Protein AF-A0A7W1SU83-F1 (afdb_monomer)

pLDDT: mean 82.48, std 16.01, range [38.28, 95.75]

Structure (mmCIF, N/CA/C/O backbone):
data_AF-A0A7W1SU83-F1
#
_entry.id   AF-A0A7W1SU83-F1
#
loop_
_atom_site.group_PDB
_atom_site.id
_atom_site.type_symbol
_atom_site.label_atom_id
_atom_site.label_alt_id
_atom_site.label_comp_id
_atom_site.label_asym_id
_atom_site.label_entity_id
_atom_site.label_seq_id
_atom_site.pdbx_PDB_ins_code
_atom_site.Cartn_x
_atom_site.Cartn_y
_atom_site.Cartn_z
_atom_site.occupancy
_atom_site.B_iso_or_equiv
_atom_site.auth_seq_id
_atom_site.auth_comp_id
_atom_site.auth_asym_id
_atom_site.auth_atom_id
_atom_site.pdbx_PDB_model_num
ATOM 1 N N . MET A 1 1 ? 31.192 -4.596 -8.894 1.00 39.25 1 MET A N 1
ATOM 2 C CA . MET A 1 1 ? 30.057 -5.346 -8.310 1.00 39.25 1 MET A CA 1
ATOM 3 C C . MET A 1 1 ? 28.798 -4.466 -8.319 1.00 39.25 1 MET A C 1
ATOM 5 O O . MET A 1 1 ? 28.489 -3.828 -7.326 1.00 39.25 1 MET A O 1
ATOM 9 N N . ARG A 1 2 ? 28.138 -4.323 -9.481 1.00 38.28 2 ARG A N 1
ATOM 10 C CA . ARG A 1 2 ? 26.952 -3.457 -9.710 1.00 38.28 2 ARG A CA 1
ATOM 11 C C . ARG A 1 2 ? 25.994 -4.129 -10.714 1.00 38.28 2 ARG A C 1
ATOM 13 O O . ARG A 1 2 ? 25.732 -3.582 -11.776 1.00 38.28 2 ARG A O 1
ATOM 20 N N . ALA A 1 3 ? 25.559 -5.359 -10.432 1.00 38.62 3 ALA A N 1
ATOM 21 C CA . ALA A 1 3 ? 24.818 -6.178 -11.404 1.00 38.62 3 ALA A CA 1
ATOM 22 C C . ALA A 1 3 ? 23.355 -6.490 -11.026 1.00 38.62 3 ALA A C 1
ATOM 24 O O . ALA A 1 3 ? 22.645 -7.054 -11.847 1.00 38.62 3 ALA A O 1
ATOM 25 N N . HIS A 1 4 ? 22.865 -6.088 -9.847 1.00 50.66 4 HIS A N 1
ATOM 26 C CA . HIS A 1 4 ? 21.501 -6.443 -9.413 1.00 50.66 4 HIS A CA 1
ATOM 27 C C . HIS A 1 4 ? 20.411 -5.413 -9.760 1.00 50.66 4 HIS A C 1
ATOM 29 O O . HIS A 1 4 ? 19.232 -5.736 -9.699 1.00 50.66 4 HIS A O 1
ATOM 35 N N . LEU A 1 5 ? 20.767 -4.184 -10.155 1.00 47.25 5 LEU A N 1
ATOM 36 C CA . LEU A 1 5 ? 19.779 -3.100 -10.293 1.00 47.25 5 LEU A CA 1
ATOM 37 C C . LEU A 1 5 ? 19.078 -3.030 -11.660 1.00 47.25 5 LEU A C 1
ATOM 39 O O . LEU A 1 5 ? 18.058 -2.358 -11.760 1.00 47.25 5 LEU A O 1
ATOM 43 N N . ARG A 1 6 ? 19.573 -3.722 -12.699 1.00 38.97 6 ARG A N 1
ATOM 44 C CA . ARG A 1 6 ? 18.973 -3.648 -14.047 1.00 38.97 6 ARG A CA 1
ATOM 45 C C . ARG A 1 6 ? 17.773 -4.583 -14.215 1.00 38.97 6 ARG A C 1
ATOM 47 O O . ARG A 1 6 ? 16.796 -4.203 -14.838 1.00 38.97 6 ARG A O 1
ATOM 54 N N . THR A 1 7 ? 17.806 -5.764 -13.600 1.00 44.25 7 THR A N 1
ATOM 55 C CA . THR A 1 7 ? 16.733 -6.764 -13.725 1.00 44.25 7 THR A CA 1
ATOM 56 C C . THR A 1 7 ? 15.475 -6.372 -12.946 1.00 44.25 7 THR A C 1
ATOM 58 O O . THR A 1 7 ? 14.367 -6.632 -13.398 1.00 44.25 7 THR A O 1
ATOM 61 N N . ALA A 1 8 ? 15.627 -5.684 -11.808 1.00 46.41 8 ALA A N 1
ATOM 62 C CA . ALA A 1 8 ? 14.494 -5.228 -11.002 1.00 46.41 8 ALA A CA 1
ATOM 63 C C . ALA A 1 8 ? 13.658 -4.136 -11.701 1.00 46.41 8 ALA A C 1
ATOM 65 O O . ALA A 1 8 ? 12.449 -4.064 -11.493 1.00 46.41 8 ALA A O 1
ATOM 66 N N . GLN A 1 9 ? 14.275 -3.299 -12.547 1.00 44.12 9 GLN A N 1
ATOM 67 C CA . GLN A 1 9 ? 13.556 -2.243 -13.271 1.00 44.12 9 GLN A CA 1
ATOM 68 C C . GLN A 1 9 ? 12.619 -2.808 -14.352 1.00 44.12 9 GLN A C 1
ATOM 70 O O . GLN A 1 9 ? 11.515 -2.291 -14.512 1.00 44.12 9 GLN A O 1
ATOM 75 N N . ASP A 1 10 ? 13.013 -3.892 -15.028 1.00 51.97 10 ASP A N 1
ATOM 76 C CA . ASP A 1 10 ? 12.234 -4.480 -16.128 1.00 51.97 10 ASP A CA 1
ATOM 77 C C . ASP A 1 10 ? 11.024 -5.294 -15.641 1.00 51.97 10 ASP A C 1
ATOM 79 O O . ASP A 1 10 ? 9.968 -5.274 -16.270 1.00 51.97 10 ASP A O 1
ATOM 83 N N . VAL A 1 11 ? 11.125 -5.962 -14.486 1.00 57.38 11 VAL A N 1
ATOM 84 C CA . VAL A 1 11 ? 10.003 -6.738 -13.920 1.00 57.38 11 VAL A CA 1
ATOM 85 C C . VAL A 1 11 ? 8.942 -5.810 -13.312 1.00 57.38 11 VAL A C 1
ATOM 87 O O . VAL A 1 11 ? 7.737 -6.031 -13.454 1.00 57.38 11 VAL A O 1
ATOM 90 N N . VAL A 1 12 ? 9.381 -4.721 -12.679 1.00 60.34 12 VAL A N 1
ATOM 91 C CA . VAL A 1 12 ? 8.492 -3.743 -12.042 1.00 60.34 12 VAL A CA 1
ATOM 92 C C . VAL A 1 12 ? 7.863 -2.774 -13.060 1.00 60.34 12 VAL A C 1
ATOM 94 O O . VAL A 1 12 ? 6.847 -2.149 -12.766 1.00 60.34 12 VAL A O 1
ATOM 97 N N . GLY A 1 13 ? 8.385 -2.695 -14.289 1.00 62.00 13 GLY A N 1
ATOM 98 C CA . GLY A 1 13 ? 7.794 -1.901 -15.374 1.00 62.00 13 GLY A CA 1
ATOM 99 C C . GLY A 1 13 ? 6.371 -2.324 -15.770 1.00 62.00 13 GLY A C 1
ATOM 100 O O . GLY A 1 13 ? 5.619 -1.507 -16.291 1.00 62.00 13 GLY A O 1
ATOM 101 N N . GLY A 1 14 ? 5.973 -3.570 -15.480 1.00 75.62 14 GLY A N 1
ATOM 102 C CA . GLY A 1 14 ? 4.615 -4.081 -15.711 1.00 75.62 14 GLY A CA 1
ATOM 103 C C . GLY A 1 14 ? 3.650 -3.918 -14.529 1.00 75.62 14 GLY A C 1
ATOM 104 O O . GLY A 1 14 ? 2.552 -4.475 -14.566 1.00 75.62 14 GLY A O 1
ATOM 105 N N . LEU A 1 15 ? 4.053 -3.238 -13.451 1.00 82.75 15 LEU A N 1
ATOM 106 C CA . LEU A 1 15 ? 3.161 -2.879 -12.347 1.00 82.75 15 LEU A CA 1
ATOM 107 C C . LEU A 1 15 ? 2.515 -1.507 -12.600 1.00 82.75 15 LEU A C 1
ATOM 109 O O . LEU A 1 15 ? 3.208 -0.588 -13.043 1.00 82.75 15 LEU A O 1
ATOM 113 N N . PRO A 1 16 ? 1.233 -1.320 -12.238 1.00 83.00 16 PRO A N 1
ATOM 114 C CA . PRO A 1 16 ? 0.645 0.013 -12.151 1.00 83.00 16 PRO A CA 1
ATOM 115 C C . PRO A 1 16 ? 1.484 0.894 -11.210 1.00 83.00 16 PRO A C 1
ATOM 117 O O . PRO A 1 16 ? 1.890 0.444 -10.136 1.00 83.00 16 PRO A O 1
ATOM 120 N N . GLY A 1 17 ? 1.817 2.115 -11.631 1.00 84.38 17 GLY A N 1
ATOM 121 C CA . GLY A 1 17 ? 2.725 3.008 -10.902 1.00 84.38 17 GLY A CA 1
ATOM 122 C C . GLY A 1 17 ? 4.215 2.628 -10.947 1.00 84.38 17 GLY A C 1
ATOM 123 O O . GLY A 1 17 ? 5.037 3.280 -10.289 1.00 84.38 17 GLY A O 1
ATOM 124 N N . GLY A 1 18 ? 4.591 1.580 -11.690 1.00 87.88 18 GLY A N 1
ATOM 125 C CA . GLY A 1 18 ? 5.972 1.143 -11.890 1.00 87.88 18 GLY A CA 1
ATOM 126 C C . GLY A 1 18 ? 6.745 0.945 -10.573 1.00 87.88 18 GLY A C 1
ATOM 127 O O . GLY A 1 18 ? 6.197 0.410 -9.603 1.00 87.88 18 GLY A O 1
ATOM 128 N N . PRO A 1 19 ? 8.011 1.406 -10.482 1.00 88.12 19 PRO A N 1
ATOM 129 C CA . PRO A 1 19 ? 8.836 1.275 -9.274 1.00 88.12 19 PRO A CA 1
ATOM 130 C C . PRO A 1 19 ? 8.198 1.823 -7.998 1.00 88.12 19 PRO A C 1
ATOM 132 O O . PRO A 1 19 ? 8.401 1.271 -6.918 1.00 88.12 19 PRO A O 1
ATOM 135 N N . ARG A 1 20 ? 7.397 2.888 -8.112 1.00 89.88 20 ARG A N 1
ATOM 136 C CA . ARG A 1 20 ? 6.696 3.471 -6.962 1.00 89.88 20 ARG A CA 1
ATOM 137 C C . ARG A 1 20 ? 5.493 2.631 -6.546 1.00 89.88 20 ARG A C 1
ATOM 139 O O . ARG A 1 20 ? 5.271 2.461 -5.353 1.00 89.88 20 ARG A O 1
ATOM 146 N N . GLY A 1 21 ? 4.765 2.059 -7.503 1.00 90.44 21 GLY A N 1
ATOM 147 C CA . GLY A 1 21 ? 3.684 1.111 -7.223 1.00 90.44 21 GLY A CA 1
ATOM 148 C C . GLY A 1 21 ? 4.182 -0.112 -6.450 1.00 90.44 21 GLY A C 1
ATOM 149 O O . GLY A 1 21 ? 3.583 -0.501 -5.449 1.00 90.44 21 GLY A O 1
ATOM 150 N N . TYR A 1 22 ? 5.344 -0.650 -6.833 1.00 91.31 22 TYR A N 1
ATOM 151 C CA . TYR A 1 22 ? 6.004 -1.721 -6.081 1.00 91.31 22 TYR A CA 1
ATOM 152 C C . TYR A 1 22 ? 6.334 -1.317 -4.636 1.00 91.31 22 TYR A C 1
ATOM 154 O O . TYR A 1 22 ? 6.005 -2.045 -3.701 1.00 91.31 22 TYR A O 1
ATOM 162 N N . GLN A 1 23 ? 6.918 -0.131 -4.427 1.00 91.06 23 GLN A N 1
ATOM 163 C CA . GLN A 1 23 ? 7.223 0.374 -3.081 1.00 91.06 23 GLN A CA 1
ATOM 164 C C . GLN A 1 23 ? 5.969 0.497 -2.203 1.00 91.06 23 GLN A C 1
ATOM 166 O O . GLN A 1 23 ? 6.015 0.164 -1.018 1.00 91.06 23 GLN A O 1
ATOM 171 N N . VAL A 1 24 ? 4.844 0.929 -2.780 1.00 92.12 24 VAL A N 1
ATOM 172 C CA . VAL A 1 24 ? 3.553 1.000 -2.079 1.00 92.12 24 VAL A CA 1
ATOM 173 C C . VAL A 1 24 ? 3.058 -0.392 -1.679 1.00 92.12 24 VAL A C 1
ATOM 175 O O . VAL A 1 24 ? 2.640 -0.570 -0.534 1.00 92.12 24 VAL A O 1
ATOM 178 N N . LEU A 1 25 ? 3.147 -1.388 -2.567 1.00 91.69 25 LEU A N 1
ATOM 179 C CA . LEU A 1 25 ? 2.757 -2.770 -2.259 1.00 91.69 25 LEU A CA 1
ATOM 180 C C . LEU A 1 25 ? 3.601 -3.373 -1.129 1.00 91.69 25 LEU A C 1
ATOM 182 O O . LEU A 1 25 ? 3.042 -3.944 -0.194 1.00 91.69 25 LEU A O 1
ATOM 186 N N . VAL A 1 26 ? 4.926 -3.198 -1.167 1.00 91.44 26 VAL A N 1
ATOM 187 C CA . VAL A 1 26 ? 5.837 -3.660 -0.102 1.00 91.44 26 VAL A CA 1
ATOM 188 C C . VAL A 1 26 ? 5.501 -2.992 1.237 1.00 91.44 26 VAL A C 1
ATOM 190 O O . VAL A 1 26 ? 5.410 -3.655 2.274 1.00 91.44 26 VAL A O 1
ATOM 193 N N . ALA A 1 27 ? 5.275 -1.676 1.228 1.00 90.88 27 ALA A N 1
ATOM 194 C CA . ALA A 1 27 ? 4.945 -0.913 2.430 1.00 90.88 27 ALA A CA 1
ATOM 195 C C . ALA A 1 27 ? 3.602 -1.342 3.044 1.00 90.88 27 ALA A C 1
ATOM 197 O O . ALA A 1 27 ? 3.491 -1.505 4.260 1.00 90.88 27 ALA A O 1
ATOM 198 N N . ALA A 1 28 ? 2.590 -1.577 2.210 1.00 89.69 28 ALA A N 1
ATOM 199 C CA . ALA A 1 28 ? 1.287 -2.049 2.664 1.00 89.69 28 ALA A CA 1
ATOM 200 C C . ALA A 1 28 ? 1.302 -3.534 3.093 1.00 89.69 28 ALA A C 1
ATOM 202 O O . ALA A 1 28 ? 0.444 -3.962 3.863 1.00 89.69 28 ALA A O 1
ATOM 203 N N . ALA A 1 29 ? 2.277 -4.335 2.647 1.00 88.44 29 ALA A N 1
ATOM 204 C CA . ALA A 1 29 ? 2.444 -5.718 3.097 1.00 88.44 29 ALA A CA 1
ATOM 205 C C . ALA A 1 29 ? 3.114 -5.812 4.477 1.00 88.44 29 ALA A C 1
ATOM 207 O O . ALA A 1 29 ? 2.713 -6.634 5.300 1.00 88.44 29 ALA A O 1
ATOM 208 N N . THR A 1 30 ? 4.108 -4.956 4.735 1.00 79.44 30 THR A N 1
ATOM 209 C CA . THR A 1 30 ? 4.914 -4.955 5.970 1.00 79.44 30 THR A CA 1
ATOM 210 C C . THR A 1 30 ? 4.229 -4.257 7.147 1.00 79.44 30 THR A C 1
ATOM 212 O O . THR A 1 30 ? 4.378 -4.700 8.283 1.00 79.44 30 THR A O 1
ATOM 215 N N . GLY A 1 31 ? 3.445 -3.203 6.897 1.00 65.44 31 GLY A N 1
ATOM 216 C CA . GLY A 1 31 ? 2.738 -2.445 7.941 1.00 65.44 31 GLY A CA 1
ATOM 217 C C . GLY A 1 31 ? 1.341 -2.965 8.306 1.00 65.44 31 GLY A C 1
ATOM 218 O O . GLY A 1 31 ? 0.689 -2.410 9.190 1.00 65.44 31 GLY A O 1
ATOM 219 N N . GLY A 1 32 ? 0.845 -4.003 7.625 1.00 63.41 32 GLY A N 1
ATOM 220 C CA . GLY A 1 32 ? -0.575 -4.349 7.666 1.00 63.41 32 GLY A CA 1
ATOM 221 C C . GLY A 1 32 ? -1.434 -3.263 7.008 1.00 63.41 32 GLY A C 1
ATOM 222 O O . GLY A 1 32 ? -1.013 -2.604 6.062 1.00 63.41 32 GLY A O 1
ATOM 223 N N . SER A 1 33 ? -2.669 -3.077 7.481 1.00 61.75 33 SER A N 1
ATOM 224 C CA . SER A 1 33 ? -3.593 -2.098 6.900 1.00 61.75 33 SER A CA 1
ATOM 225 C C . SER A 1 33 ? -3.204 -0.658 7.289 1.00 61.75 33 SER A C 1
ATOM 227 O O . SER A 1 33 ? -3.758 -0.090 8.236 1.00 61.75 33 SER A O 1
ATOM 229 N N . SER A 1 34 ? -2.219 -0.100 6.591 1.00 78.44 34 SER A N 1
ATOM 230 C CA . SER A 1 34 ? -1.674 1.242 6.815 1.00 78.44 34 SER A CA 1
ATOM 231 C C . SER A 1 34 ? -2.587 2.314 6.235 1.00 78.44 34 SER A C 1
ATOM 233 O O . SER A 1 34 ? -3.222 2.113 5.200 1.00 78.44 34 SER A O 1
ATOM 235 N N . SER A 1 35 ? -2.665 3.481 6.875 1.00 89.00 35 SER A N 1
ATOM 236 C CA . SER A 1 35 ? -3.416 4.591 6.288 1.00 89.00 35 SER A CA 1
ATOM 237 C C . SER A 1 35 ? -2.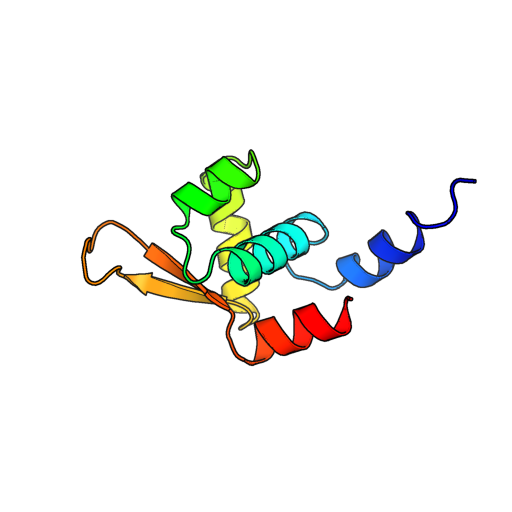698 5.149 5.055 1.00 89.00 35 SER A C 1
ATOM 239 O O . SER A 1 35 ? -1.470 5.109 4.968 1.00 89.00 35 SER A O 1
ATOM 241 N N . GLN A 1 36 ? -3.446 5.726 4.113 1.00 89.44 36 GLN A N 1
ATOM 242 C CA . GLN A 1 36 ? -2.854 6.405 2.951 1.00 89.44 36 GLN A CA 1
ATOM 243 C C . GLN A 1 36 ? -1.834 7.483 3.361 1.00 89.44 36 GLN A C 1
ATOM 245 O O . GLN A 1 36 ? -0.794 7.630 2.721 1.00 89.44 36 GLN A O 1
ATOM 250 N N . LEU A 1 37 ? -2.120 8.231 4.434 1.00 88.69 37 LEU A N 1
ATOM 251 C CA . LEU A 1 37 ? -1.209 9.254 4.948 1.00 88.69 37 LEU A CA 1
ATOM 252 C C . LEU A 1 37 ? 0.077 8.633 5.502 1.00 88.69 37 LEU A C 1
ATOM 254 O O . LEU A 1 37 ? 1.159 9.144 5.227 1.00 88.69 37 LEU A O 1
ATOM 258 N N . ALA A 1 38 ? -0.036 7.525 6.237 1.00 89.12 38 ALA A N 1
ATOM 259 C CA . ALA A 1 38 ? 1.124 6.817 6.762 1.00 89.12 38 ALA A CA 1
ATOM 260 C C . ALA A 1 38 ? 2.010 6.281 5.629 1.00 89.12 38 ALA A C 1
ATOM 262 O O . ALA A 1 38 ? 3.222 6.460 5.675 1.00 89.12 38 ALA A O 1
ATOM 263 N N . LEU A 1 39 ? 1.417 5.711 4.573 1.00 90.81 39 LEU A N 1
ATOM 264 C CA . LEU A 1 39 ? 2.167 5.258 3.396 1.00 90.81 39 LEU A CA 1
ATOM 265 C C . LEU A 1 39 ? 2.868 6.419 2.682 1.00 90.81 39 LEU A C 1
ATOM 267 O O . LEU A 1 39 ? 4.031 6.291 2.305 1.00 90.81 39 LEU A O 1
ATOM 271 N N . ALA A 1 40 ? 2.183 7.555 2.514 1.00 91.44 40 ALA A N 1
ATOM 272 C CA . ALA A 1 40 ? 2.761 8.753 1.904 1.00 91.44 40 ALA A CA 1
ATOM 273 C C . ALA A 1 40 ? 3.986 9.245 2.693 1.00 91.44 40 ALA A C 1
ATOM 275 O O . ALA A 1 40 ? 5.045 9.479 2.114 1.00 91.44 40 ALA A O 1
ATOM 276 N N . GLN A 1 41 ? 3.862 9.327 4.020 1.00 90.81 41 GLN A N 1
ATOM 277 C CA . GLN A 1 41 ? 4.949 9.736 4.911 1.00 90.81 41 GLN A CA 1
ATOM 278 C C . GLN A 1 41 ? 6.106 8.734 4.913 1.00 90.81 41 GLN A C 1
ATOM 280 O O . GLN A 1 41 ? 7.255 9.138 4.759 1.00 90.81 41 GLN A O 1
ATOM 285 N N . GLN A 1 42 ? 5.809 7.437 5.033 1.00 90.25 42 GLN A N 1
ATOM 286 C CA . GLN A 1 42 ? 6.813 6.371 5.056 1.00 90.25 42 GLN A CA 1
ATOM 287 C C . GL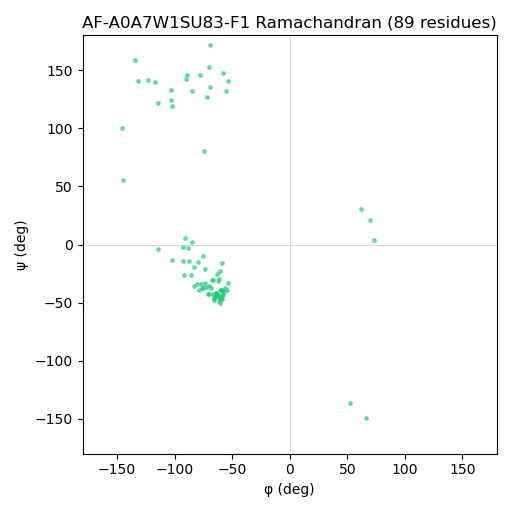N A 1 42 ? 7.657 6.353 3.778 1.00 90.25 42 GLN A C 1
ATOM 289 O O . GLN A 1 42 ? 8.861 6.123 3.836 1.00 90.25 42 GLN A O 1
ATOM 294 N N . LEU A 1 43 ? 7.030 6.589 2.624 1.00 90.25 43 LEU A N 1
ATOM 295 C CA . LEU A 1 43 ? 7.699 6.545 1.325 1.00 90.25 43 LEU A CA 1
ATOM 296 C C . LEU A 1 43 ? 8.223 7.914 0.863 1.00 90.25 43 LEU A C 1
ATOM 298 O O . LEU A 1 43 ? 8.832 7.996 -0.201 1.00 90.25 43 LEU A O 1
ATOM 302 N N . GLY A 1 44 ? 7.993 8.987 1.630 1.00 91.88 44 GLY A N 1
ATOM 303 C CA . GLY A 1 44 ? 8.373 10.349 1.241 1.00 91.88 44 GLY A CA 1
ATOM 304 C C . GLY A 1 44 ? 7.678 10.826 -0.040 1.00 91.88 44 GLY A C 1
ATOM 305 O O . GLY A 1 44 ? 8.253 11.585 -0.818 1.00 91.88 44 GLY A O 1
ATOM 306 N N . VAL A 1 45 ? 6.459 10.344 -0.291 1.00 90.56 45 VAL A N 1
ATOM 307 C CA . VAL A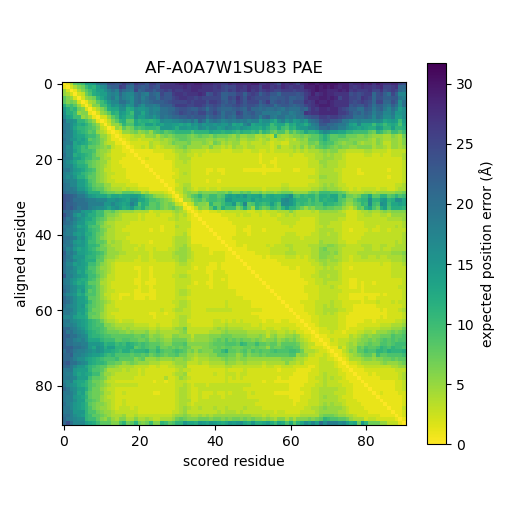 1 45 ? 5.675 10.632 -1.496 1.00 90.56 45 VAL A CA 1
ATOM 308 C C . VAL A 1 45 ? 4.593 11.652 -1.158 1.00 90.56 45 VAL A C 1
ATOM 310 O O . VAL A 1 45 ? 3.875 11.499 -0.173 1.00 90.56 45 VAL A O 1
ATOM 313 N N . ASP A 1 46 ? 4.445 12.683 -1.993 1.00 92.56 46 ASP A N 1
ATOM 314 C CA . ASP A 1 46 ? 3.363 13.656 -1.830 1.00 92.56 46 ASP A CA 1
ATOM 315 C C . ASP A 1 46 ? 1.979 12.982 -1.872 1.00 92.56 46 ASP A C 1
ATOM 317 O O . ASP A 1 46 ? 1.750 12.009 -2.594 1.00 92.56 46 ASP A O 1
ATOM 321 N N . ARG A 1 47 ? 1.022 13.539 -1.125 1.00 88.75 47 ARG A N 1
ATOM 322 C CA . ARG A 1 47 ? -0.337 13.002 -0.998 1.00 88.75 47 ARG A CA 1
ATOM 323 C C . ARG A 1 47 ? -1.044 12.839 -2.344 1.00 88.75 47 ARG A C 1
ATOM 325 O O . ARG A 1 47 ? -1.790 11.873 -2.520 1.00 88.75 47 ARG A O 1
ATOM 332 N N . THR A 1 48 ? -0.827 13.760 -3.276 1.00 92.12 48 THR A N 1
ATOM 333 C CA . THR A 1 48 ? -1.424 13.722 -4.616 1.00 92.12 48 THR A CA 1
ATOM 334 C C . THR A 1 48 ? -0.890 12.524 -5.388 1.00 92.12 48 THR A C 1
ATOM 336 O O . THR A 1 48 ? -1.659 11.719 -5.903 1.00 92.12 48 THR A O 1
ATOM 339 N N . VAL A 1 49 ? 0.432 12.343 -5.378 1.00 92.38 49 VAL A N 1
ATOM 340 C CA . VAL A 1 49 ? 1.093 11.205 -6.031 1.00 92.38 49 VAL A CA 1
ATOM 341 C C . VAL A 1 49 ? 0.682 9.888 -5.379 1.00 92.38 49 VAL A C 1
ATOM 343 O O . VAL A 1 49 ? 0.390 8.930 -6.084 1.00 92.38 49 VAL A O 1
ATOM 346 N N . MET A 1 50 ? 0.599 9.837 -4.047 1.00 93.94 50 MET A N 1
ATOM 347 C CA . MET A 1 50 ? 0.124 8.648 -3.337 1.00 93.94 50 MET A CA 1
ATOM 348 C C . MET A 1 50 ? -1.312 8.288 -3.732 1.00 93.94 50 MET A C 1
ATOM 350 O O . MET A 1 50 ? -1.621 7.114 -3.890 1.00 93.94 50 MET A O 1
ATOM 354 N N . THR A 1 51 ? -2.181 9.286 -3.917 1.00 93.88 51 THR A N 1
ATOM 355 C CA . THR A 1 51 ? -3.561 9.055 -4.372 1.00 93.88 51 THR A CA 1
ATOM 356 C C . THR A 1 51 ? -3.566 8.393 -5.745 1.00 93.88 51 THR A C 1
ATOM 358 O O . THR A 1 51 ? -4.156 7.328 -5.886 1.00 93.88 51 THR A O 1
ATOM 361 N N . TYR A 1 52 ? -2.819 8.944 -6.708 1.00 95.00 52 TYR A N 1
ATOM 362 C CA . TYR A 1 52 ? -2.714 8.361 -8.047 1.00 95.00 52 TYR A CA 1
ATOM 363 C C . TYR A 1 52 ? -2.148 6.937 -8.035 1.00 95.00 52 TYR A C 1
ATOM 365 O O . TYR A 1 52 ? -2.723 6.049 -8.654 1.00 95.00 52 TYR A O 1
ATOM 373 N N . LEU A 1 53 ? -1.069 6.689 -7.286 1.00 94.44 53 LEU A N 1
ATOM 374 C CA . LEU A 1 53 ? -0.479 5.349 -7.180 1.00 94.44 53 LEU A CA 1
ATOM 375 C C . LEU A 1 53 ? -1.471 4.342 -6.607 1.00 94.44 53 LEU A C 1
ATOM 377 O O . LEU A 1 53 ? -1.604 3.230 -7.111 1.00 94.44 53 LEU A O 1
ATOM 381 N N . LEU A 1 54 ? -2.181 4.726 -5.549 1.00 94.12 54 LEU A N 1
ATOM 382 C CA . LEU A 1 54 ? -3.193 3.862 -4.977 1.00 94.12 54 LEU A CA 1
ATOM 383 C C . LEU A 1 54 ? -4.371 3.673 -5.944 1.00 94.12 54 LEU A C 1
ATOM 385 O O . LEU A 1 54 ? -5.038 2.651 -5.832 1.00 94.12 54 LEU A O 1
ATOM 389 N N . ASP A 1 55 ? -4.711 4.650 -6.797 1.00 95.31 55 ASP A N 1
ATOM 390 C CA . ASP A 1 55 ? -5.865 4.561 -7.713 1.00 95.31 55 ASP A CA 1
ATOM 391 C C . ASP A 1 55 ? -5.541 3.542 -8.809 1.00 95.31 55 ASP A C 1
ATOM 393 O O . ASP A 1 55 ? -6.355 2.677 -9.120 1.00 95.31 55 ASP A O 1
ATOM 397 N N . GLU A 1 56 ? -4.311 3.582 -9.324 1.00 94.94 56 GLU A N 1
ATOM 398 C CA . GLU A 1 56 ? -3.799 2.606 -10.284 1.00 94.94 56 GLU A CA 1
ATOM 399 C C . GLU A 1 56 ? -3.730 1.189 -9.695 1.00 94.94 56 GLU A C 1
ATOM 401 O O . GLU A 1 56 ? -4.151 0.223 -10.334 1.00 94.94 56 GLU A O 1
ATOM 406 N N . LEU A 1 57 ? -3.232 1.044 -8.462 1.00 94.62 57 LEU A N 1
ATOM 407 C CA . LEU A 1 57 ? -3.141 -0.257 -7.791 1.00 94.62 57 LEU A CA 1
ATOM 408 C C . LEU A 1 57 ? -4.520 -0.827 -7.425 1.00 94.62 57 LEU A C 1
ATOM 410 O O . LEU A 1 57 ? -4.720 -2.039 -7.507 1.00 94.62 57 LEU A O 1
ATOM 414 N N . GLU A 1 58 ? -5.462 0.024 -7.018 1.00 95.62 58 GLU A N 1
ATOM 415 C CA . GLU A 1 58 ? -6.845 -0.366 -6.724 1.00 95.62 58 GLU A CA 1
ATOM 416 C C . GLU A 1 58 ? -7.592 -0.741 -8.009 1.00 95.62 58 GLU A C 1
ATOM 418 O O . GLU A 1 58 ? -8.240 -1.785 -8.055 1.00 95.62 58 GLU A O 1
ATOM 423 N N . GLY A 1 59 ? -7.420 0.032 -9.087 1.00 95.44 59 GLY A N 1
ATOM 424 C CA . GLY A 1 59 ? -7.966 -0.281 -10.411 1.00 95.44 59 GLY A CA 1
ATOM 425 C C . GLY A 1 59 ? -7.436 -1.596 -10.991 1.00 95.44 59 GLY A C 1
ATOM 426 O O . GLY A 1 59 ? -8.154 -2.290 -11.706 1.00 95.44 59 GLY A O 1
ATOM 427 N N . ALA A 1 60 ? -6.210 -1.983 -10.631 1.00 93.94 60 ALA A N 1
ATOM 428 C CA . ALA A 1 60 ? -5.63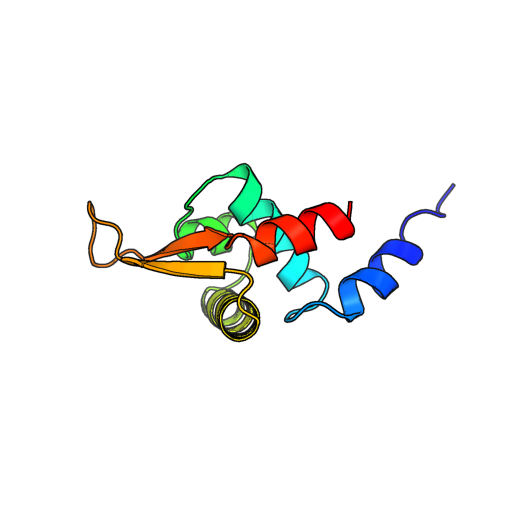1 -3.283 -10.965 1.00 93.94 60 ALA A CA 1
ATOM 429 C C . ALA A 1 60 ? -6.005 -4.412 -9.983 1.00 93.94 60 ALA A C 1
ATOM 431 O O . ALA A 1 60 ? -5.516 -5.532 -10.129 1.00 93.94 60 ALA A O 1
ATOM 432 N N . GLY A 1 61 ? -6.832 -4.137 -8.968 1.00 95.75 61 GLY A N 1
ATOM 433 C CA . GLY A 1 61 ? -7.273 -5.124 -7.982 1.00 95.75 61 GLY A CA 1
ATOM 434 C C . GLY A 1 61 ? -6.174 -5.602 -7.030 1.00 95.75 61 GLY A C 1
ATOM 435 O O . GLY A 1 61 ? -6.296 -6.679 -6.450 1.00 95.75 61 GLY A O 1
ATOM 436 N N . LEU A 1 62 ? -5.088 -4.841 -6.861 1.00 94.75 62 LEU A N 1
ATOM 437 C CA . LEU A 1 62 ? -3.941 -5.223 -6.024 1.00 94.75 62 LEU A CA 1
ATOM 438 C C . LEU A 1 62 ? -4.071 -4.717 -4.580 1.00 94.75 62 LEU A C 1
ATOM 440 O O . LEU A 1 62 ? -3.527 -5.316 -3.650 1.00 94.75 62 LEU A O 1
ATOM 444 N N . VAL A 1 63 ? -4.805 -3.625 -4.374 1.00 94.69 63 VAL A N 1
ATOM 445 C CA . VAL A 1 63 ? -5.083 -3.058 -3.049 1.00 94.69 63 VAL A CA 1
ATOM 446 C C . VAL A 1 63 ? -6.558 -2.703 -2.910 1.00 94.69 63 VAL A C 1
ATOM 448 O O . VAL A 1 63 ? -7.247 -2.479 -3.899 1.00 94.69 63 VAL A O 1
ATOM 451 N N . GLU A 1 64 ? -7.024 -2.609 -1.669 1.00 93.62 64 GLU A N 1
ATOM 452 C CA . GLU A 1 64 ? -8.358 -2.121 -1.321 1.00 93.62 64 GLU A CA 1
ATOM 453 C C . GLU A 1 64 ? -8.257 -0.945 -0.355 1.00 93.62 64 GLU A C 1
ATOM 455 O O . GLU A 1 64 ? -7.458 -0.975 0.593 1.00 93.62 64 GLU A O 1
ATOM 460 N N . ARG A 1 65 ? -9.135 0.049 -0.533 1.00 92.38 65 ARG A N 1
ATOM 461 C CA . ARG A 1 65 ? -9.323 1.135 0.434 1.00 92.38 65 ARG A CA 1
ATOM 462 C C . ARG A 1 65 ? -10.580 0.918 1.252 1.00 92.38 65 ARG A C 1
ATOM 464 O O . ARG A 1 65 ? -11.696 0.936 0.740 1.00 92.38 65 ARG A O 1
ATOM 471 N N . ARG A 1 66 ? -10.419 0.797 2.566 1.00 88.44 66 ARG A N 1
ATOM 472 C CA . ARG A 1 66 ? -11.545 0.696 3.502 1.00 88.44 66 ARG A CA 1
ATOM 473 C C . ARG A 1 66 ? -11.536 1.900 4.450 1.00 88.44 66 ARG A C 1
ATOM 475 O O . ARG A 1 66 ? -10.456 2.330 4.858 1.00 88.44 66 ARG A O 1
ATOM 482 N N . PRO A 1 67 ? -12.694 2.493 4.799 1.00 86.62 67 PRO A N 1
ATOM 483 C CA . PRO A 1 67 ? -12.753 3.408 5.937 1.00 86.62 67 PRO A CA 1
ATOM 484 C C . PRO A 1 67 ? -12.179 2.731 7.185 1.00 86.62 67 PRO A C 1
ATOM 486 O O . PRO A 1 67 ? -12.420 1.543 7.401 1.00 86.62 67 PRO A O 1
ATOM 489 N N . ASP A 1 68 ? -11.429 3.474 7.996 1.00 81.75 68 ASP A N 1
ATOM 490 C CA . ASP A 1 68 ? -11.015 2.965 9.300 1.00 81.75 68 ASP A CA 1
ATOM 491 C C . ASP A 1 68 ? -12.238 2.925 10.241 1.00 81.75 68 ASP A C 1
ATOM 493 O O . ASP A 1 68 ? -12.927 3.941 10.374 1.00 81.75 68 ASP A O 1
ATOM 497 N N . PRO A 1 69 ? -12.550 1.786 10.888 1.00 80.75 69 PRO A N 1
ATOM 498 C CA . PRO A 1 69 ? -13.647 1.716 11.852 1.00 80.75 69 PRO A CA 1
ATOM 499 C C . PRO A 1 69 ? -13.437 2.622 13.079 1.00 80.75 69 PRO A C 1
ATOM 501 O O . PRO A 1 69 ? -14.422 3.035 13.686 1.00 80.75 69 PRO A O 1
ATOM 504 N N . ALA A 1 70 ? -12.189 2.956 13.431 1.00 82.50 70 ALA A N 1
ATOM 505 C CA . ALA A 1 70 ? -11.865 3.877 14.522 1.00 82.50 70 ALA A CA 1
ATOM 506 C C . ALA A 1 70 ? -11.866 5.352 14.081 1.00 82.50 70 ALA A C 1
ATOM 508 O O . ALA A 1 70 ? -12.123 6.237 14.896 1.00 82.50 70 ALA A O 1
ATOM 509 N N . ASP A 1 71 ? -11.621 5.627 12.796 1.00 82.12 71 ASP A N 1
ATOM 510 C CA . ASP A 1 71 ? -11.675 6.972 12.221 1.00 82.12 71 ASP A CA 1
ATOM 511 C C . ASP A 1 71 ? -12.184 6.950 10.772 1.00 82.12 71 ASP A C 1
ATOM 513 O O . ASP A 1 71 ? -11.442 6.744 9.812 1.00 82.12 71 ASP A O 1
ATOM 517 N N . ARG A 1 72 ? -13.464 7.283 10.588 1.00 79.19 72 ARG A N 1
ATOM 518 C CA . ARG A 1 72 ? -14.101 7.363 9.262 1.00 79.19 72 ARG A CA 1
ATOM 519 C C . ARG A 1 72 ? -13.449 8.362 8.293 1.00 79.19 72 A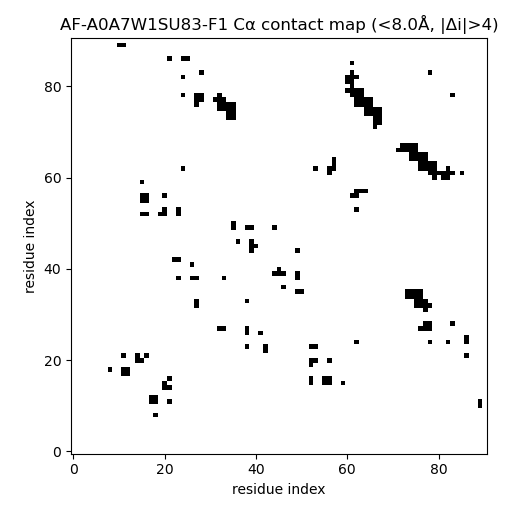RG A C 1
ATOM 521 O O . ARG A 1 72 ? -13.751 8.314 7.099 1.00 79.19 72 ARG A O 1
ATOM 528 N N . ARG A 1 73 ? -12.615 9.293 8.779 1.00 79.81 73 ARG A N 1
ATOM 529 C CA . ARG A 1 73 ? -11.844 10.229 7.940 1.00 79.81 73 ARG A CA 1
ATOM 530 C C . ARG A 1 73 ? -10.550 9.604 7.420 1.00 79.81 73 ARG A C 1
ATOM 532 O O . ARG A 1 73 ? -10.014 10.085 6.422 1.00 79.81 73 ARG A O 1
ATOM 539 N N . ALA A 1 74 ? -10.078 8.531 8.046 1.00 81.44 74 ALA A N 1
ATOM 540 C CA . ALA A 1 74 ? -8.941 7.754 7.594 1.00 81.44 74 ALA A CA 1
ATOM 541 C C . ALA A 1 74 ? -9.378 6.632 6.636 1.00 81.44 74 ALA A C 1
ATOM 543 O O . ALA A 1 74 ? -10.450 6.031 6.751 1.00 81.44 74 ALA A O 1
ATOM 544 N N . ARG A 1 75 ? -8.512 6.339 5.663 1.00 85.00 75 ARG A N 1
ATOM 545 C CA . ARG A 1 75 ? -8.636 5.187 4.764 1.00 85.00 75 ARG A CA 1
ATOM 546 C C . ARG A 1 75 ? -7.478 4.245 5.031 1.00 85.00 75 ARG A C 1
ATOM 548 O O . ARG A 1 75 ? -6.327 4.658 4.892 1.00 85.00 75 ARG A O 1
ATOM 555 N N . ARG A 1 76 ? -7.795 3.006 5.394 1.00 89.81 76 ARG A N 1
ATOM 556 C CA . ARG A 1 76 ? -6.844 1.903 5.520 1.00 89.81 76 ARG A CA 1
ATOM 557 C C . ARG A 1 76 ? -6.644 1.270 4.150 1.00 89.81 76 ARG A C 1
ATOM 559 O O . ARG A 1 76 ? -7.619 0.975 3.457 1.00 89.81 76 ARG A O 1
ATOM 566 N N . ILE A 1 77 ? -5.389 1.068 3.790 1.00 92.25 77 ILE A N 1
ATOM 567 C CA . ILE A 1 77 ? -4.955 0.432 2.553 1.00 92.25 77 ILE A CA 1
ATOM 568 C C . ILE A 1 77 ? -4.532 -0.985 2.894 1.00 92.25 77 ILE A C 1
ATOM 570 O O . ILE A 1 77 ? -3.688 -1.179 3.765 1.00 92.25 77 ILE A O 1
ATOM 574 N N . THR A 1 78 ? -5.116 -1.973 2.226 1.00 91.38 78 THR A N 1
ATOM 575 C CA . THR A 1 78 ? -4.816 -3.389 2.481 1.00 91.38 78 THR A CA 1
ATOM 576 C C . THR A 1 78 ? -4.554 -4.096 1.160 1.00 91.38 78 THR A C 1
ATOM 578 O O . THR A 1 78 ? -5.249 -3.821 0.186 1.00 91.38 78 THR A O 1
ATOM 581 N N . LEU A 1 79 ? -3.575 -5.005 1.105 1.00 92.81 79 LEU A N 1
ATOM 582 C CA . LEU A 1 79 ? -3.379 -5.835 -0.087 1.00 92.81 79 LEU A CA 1
ATOM 583 C C . LEU A 1 79 ? -4.539 -6.819 -0.232 1.00 92.81 79 LEU A C 1
ATOM 585 O O . LEU A 1 79 ? -4.897 -7.503 0.735 1.00 92.81 79 LEU A O 1
ATOM 589 N N . THR A 1 80 ? -5.035 -6.951 -1.460 1.00 94.12 80 THR A N 1
ATOM 590 C CA . THR A 1 80 ? -5.914 -8.055 -1.850 1.00 94.12 80 THR A CA 1
ATOM 591 C C . THR A 1 80 ? -5.132 -9.372 -1.873 1.00 94.12 80 THR A C 1
ATOM 593 O O . THR A 1 80 ? -3.898 -9.403 -1.774 1.00 94.12 80 THR A O 1
ATOM 596 N N . ALA A 1 81 ? -5.838 -10.491 -2.050 1.00 93.56 81 ALA A N 1
ATOM 597 C CA . ALA A 1 81 ? -5.190 -11.771 -2.331 1.00 93.56 81 ALA A CA 1
ATOM 598 C C . ALA A 1 81 ? -4.298 -11.695 -3.585 1.00 93.56 81 ALA A C 1
ATOM 600 O O . ALA A 1 81 ? -3.178 -12.208 -3.575 1.00 93.56 81 ALA A O 1
ATOM 601 N N . ASP A 1 82 ? -4.756 -11.006 -4.631 1.00 93.25 82 ASP A N 1
ATOM 602 C CA . ASP A 1 82 ? -4.006 -10.855 -5.879 1.00 93.25 82 ASP A CA 1
ATOM 603 C C . ASP A 1 82 ? -2.814 -9.910 -5.726 1.00 93.25 82 ASP A C 1
ATOM 605 O O . ASP A 1 82 ? -1.737 -10.212 -6.232 1.00 93.25 82 ASP A O 1
ATOM 609 N N . GLY A 1 83 ? -2.940 -8.846 -4.931 1.00 92.69 83 GLY A N 1
ATOM 610 C CA . GLY A 1 83 ? -1.822 -7.988 -4.545 1.00 92.69 83 GLY A CA 1
ATOM 611 C C . GLY A 1 83 ? -0.711 -8.757 -3.839 1.00 92.69 83 GLY A C 1
ATOM 612 O O . GLY A 1 83 ? 0.461 -8.592 -4.170 1.00 92.69 83 GLY A O 1
ATOM 613 N N . ARG A 1 84 ? -1.068 -9.654 -2.911 1.00 92.50 84 ARG A N 1
ATOM 614 C CA . ARG A 1 84 ? -0.098 -10.516 -2.209 1.00 92.50 84 ARG A CA 1
ATOM 615 C C . ARG A 1 84 ? 0.580 -11.501 -3.152 1.00 92.50 84 ARG A C 1
ATOM 617 O O . ARG A 1 84 ? 1.797 -11.642 -3.097 1.00 92.50 84 ARG A O 1
ATOM 624 N N . ARG A 1 85 ? -0.186 -12.157 -4.032 1.00 91.44 85 ARG A N 1
ATOM 625 C CA . ARG A 1 85 ? 0.365 -13.063 -5.056 1.00 91.44 85 ARG A CA 1
ATOM 626 C C . ARG A 1 85 ? 1.308 -12.325 -5.995 1.00 91.44 85 ARG A C 1
ATOM 628 O O . ARG A 1 85 ? 2.389 -12.821 -6.285 1.00 91.44 85 ARG A O 1
ATOM 635 N N . ARG A 1 86 ? 0.902 -11.138 -6.452 1.00 90.94 86 ARG A N 1
ATOM 636 C CA . ARG A 1 86 ? 1.700 -10.310 -7.351 1.00 90.94 86 ARG A CA 1
ATOM 637 C C . ARG A 1 86 ? 2.990 -9.870 -6.681 1.00 90.94 86 ARG A C 1
ATOM 639 O O . ARG A 1 86 ? 4.021 -9.963 -7.323 1.00 90.94 86 ARG A O 1
ATOM 646 N N .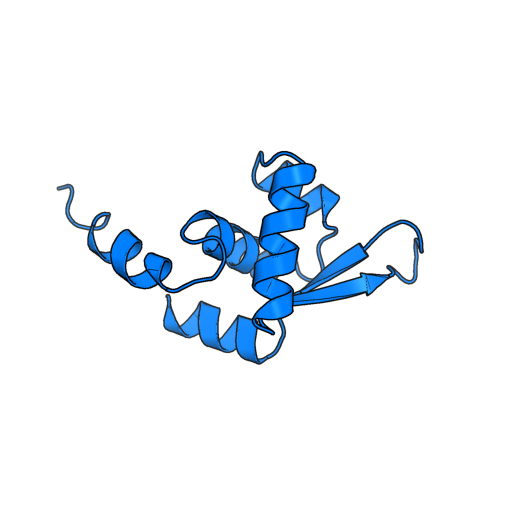 LEU A 1 87 ? 2.938 -9.447 -5.419 1.00 89.88 87 LEU A N 1
ATOM 647 C CA . LEU A 1 87 ? 4.127 -9.083 -4.652 1.00 89.88 87 LEU A CA 1
ATOM 648 C C . LEU A 1 87 ? 5.085 -10.273 -4.499 1.00 8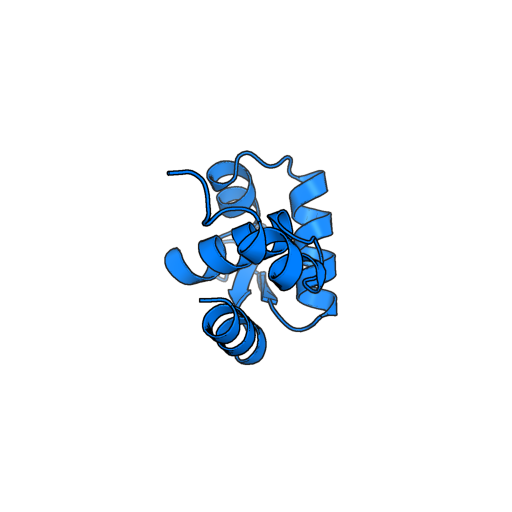9.88 87 LEU A C 1
ATOM 650 O O . LEU A 1 87 ? 6.253 -10.142 -4.826 1.00 89.88 87 LEU A O 1
ATOM 654 N N . CYS A 1 88 ? 4.575 -11.442 -4.105 1.00 89.94 88 CYS A N 1
ATOM 655 C CA . CYS A 1 88 ? 5.378 -12.659 -3.956 1.00 89.94 88 CYS A CA 1
ATOM 656 C C . CYS A 1 88 ? 6.012 -13.130 -5.279 1.00 89.94 88 CYS A C 1
ATOM 658 O O . CYS A 1 88 ? 7.096 -13.692 -5.266 1.00 89.94 88 CYS A O 1
ATOM 660 N N . ALA A 1 89 ? 5.366 -12.890 -6.425 1.00 86.50 89 ALA A N 1
ATOM 661 C CA . ALA A 1 89 ? 5.924 -13.217 -7.740 1.00 86.50 89 ALA A CA 1
ATOM 662 C C . ALA A 1 89 ? 7.034 -12.253 -8.211 1.00 86.50 89 ALA A C 1
ATOM 664 O O . ALA A 1 89 ? 7.636 -12.492 -9.258 1.00 86.50 89 ALA A O 1
ATOM 665 N N . LEU A 1 90 ? 7.242 -11.138 -7.502 1.00 81.56 90 LEU A N 1
ATOM 666 C CA . LEU A 1 90 ? 8.262 -10.126 -7.797 1.00 81.56 90 LEU A CA 1
ATOM 667 C C . LEU A 1 90 ? 9.486 -10.225 -6.872 1.00 81.56 90 LEU A C 1
ATOM 669 O O . LEU A 1 90 ? 10.491 -9.571 -7.156 1.00 81.56 90 LEU A O 1
ATOM 673 N N . GLU A 1 91 ? 9.377 -10.994 -5.786 1.00 68.25 91 GLU A N 1
ATOM 674 C CA . GLU A 1 91 ? 10.465 -11.350 -4.862 1.00 68.25 91 GLU A CA 1
ATOM 675 C C . GLU A 1 91 ? 11.251 -12.563 -5.378 1.00 68.25 91 GLU A C 1
ATOM 677 O O . GLU A 1 91 ? 12.500 -12.528 -5.268 1.00 68.25 91 GLU A O 1
#

Solvent-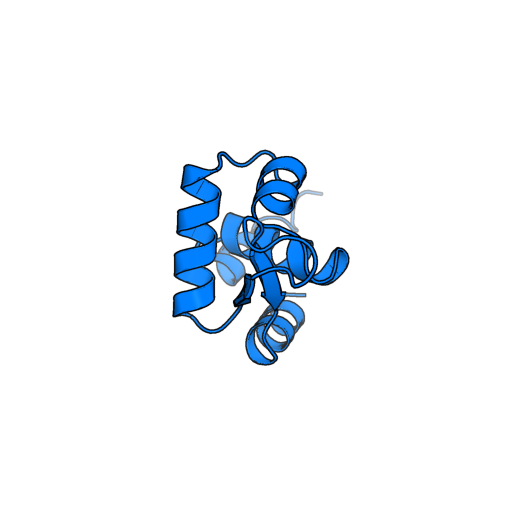accessible surface area (backbone atoms only — not com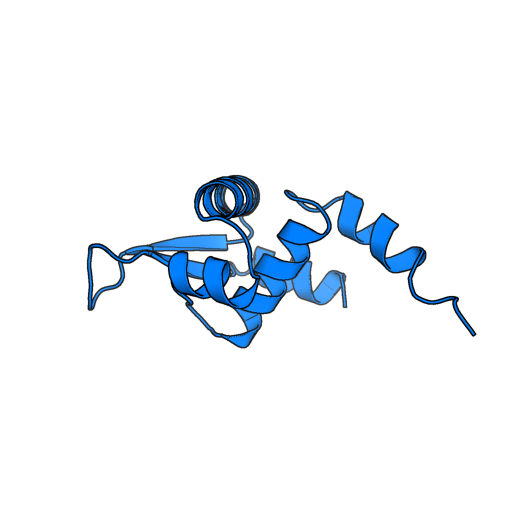parable to full-atom values): 5116 Å² total; per-residue (Å²): 144,86,79,73,71,67,65,56,55,66,67,32,59,80,39,50,57,22,71,59,25,51,53,51,53,54,52,28,64,76,65,40,67,33,36,60,66,56,52,16,61,76,69,73,40,55,67,68,58,42,50,53,34,51,49,42,28,36,75,69,52,26,35,46,81,39,68,30,93,92,39,77,89,44,42,26,33,34,61,32,76,58,24,50,53,54,52,62,75,73,109

Radius of gyration: 13.36 Å; Cα contacts (8 Å, |Δi|>4): 115; chains: 1; bounding box: 44×27×31 Å

Nearest PDB structures (foldseek):
  4fht-assembly1_A  TM=9.781E-01  e=1.083E-05  Streptomyces coelicolor A3(2)
  4zzl-assembly1_B  TM=9.694E-01  e=1.801E-05  Pseudomonas aeruginosa
  3vod-assembly1_A  TM=9.244E-01  e=1.690E-05  Escherichia coli K-12
  3voe-assembly1_B  TM=9.138E-01  e=2.809E-05  Escherichia coli K-12
  3bj6-assembly1_B  TM=9.129E-01  e=7.761E-05  Ruegeria pomeroyi DSS-3

Mean predicted aligned error: 6.95 Å

Foldseek 3Di:
DPPPPPVLQVLQCPAQVRPVLLLLLVVCVVVPFDWLVRSCVVVVHDSVSSVNSVVRCVVVQQWDWDQDPVHNVTTTIHGDPVVVVSNVVSD

Sequence (91 aa):
MRAHLRTAQDVVGGLPGGPRGYQVLVAAATGGSSSQLALAQQLGVDRTVMTYLLDELEGAGLVERRPDPADRRARRITLTADGRRRLCALE

Secondary structure (DSSP, 8-state):
---SHHHHHHHHTTSTTHHHHHHHHHHHHHSSSEEHHHHHHHHT--HHHHHHHHHHHHHTTSEEEEE-SS-TTSEEEEE-HHHHHHHHTT-